Protein AF-A0A0G0CAR0-F1 (afdb_monomer)

Foldseek 3Di:
DPVPLVVVVVPPPPPPPDSPPVVVDDPVRVVVVVCVVLVVVVWDWDQDPVRDIDTHD

Mean predicted aligned error: 12.57 Å

Solvent-accessible surface area (backbone atoms only — not comparable to full-atom values): 3781 Å² total; per-residue (Å²): 14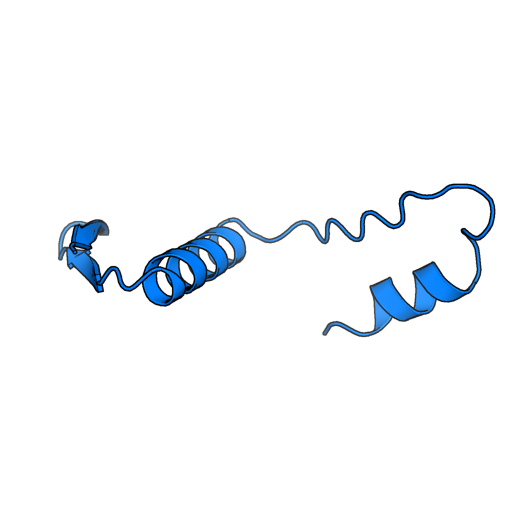3,78,62,67,67,58,60,59,54,75,77,74,50,93,86,53,94,67,86,71,80,70,66,84,64,51,72,68,55,50,52,51,52,48,55,50,51,44,44,74,74,62,30,47,78,46,73,44,99,88,70,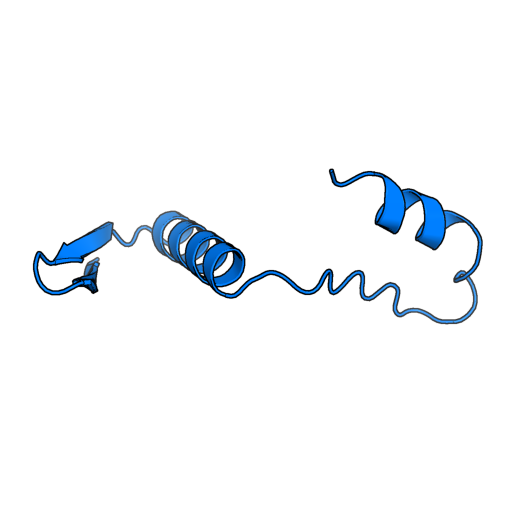48,81,46,77,42,123

pLDDT: mean 72.49, std 16.36, range [48.22, 91.5]

Nearest PDB structures (foldseek):
  3u4l-assembly1_A  TM=5.084E-01  e=3.742E+00  Bos taurus

Radius of gyration: 16.9 Å; Cα contacts (8 Å, |Δi|>4): 33; chains: 1; bounding box: 34×21×46 Å

Secondary structure (DSSP, 8-state):
--HHHHHHHTTT-SSS----------HHHHHHHHHHHHHHTT-EEEE-TTS-EEEE-

Structure (mmCIF, N/CA/C/O backbone):
data_AF-A0A0G0CAR0-F1
#
_entry.id   AF-A0A0G0CAR0-F1
#
loop_
_atom_site.group_PDB
_atom_site.id
_atom_site.type_symbol
_atom_site.label_atom_id
_atom_site.label_alt_id
_atom_site.label_comp_id
_atom_site.label_asym_id
_atom_site.label_entity_id
_atom_site.label_seq_id
_atom_site.pdbx_PDB_ins_code
_atom_site.Cartn_x
_atom_site.Cartn_y
_atom_site.Cartn_z
_atom_site.occupancy
_atom_site.B_iso_or_equiv
_atom_site.auth_seq_id
_atom_site.auth_comp_id
_atom_site.auth_asym_id
_atom_site.auth_atom_id
_atom_site.pdbx_PDB_model_num
ATOM 1 N N . MET A 1 1 ? 9.785 14.664 -10.209 1.00 50.19 1 MET A N 1
ATOM 2 C CA . MET A 1 1 ? 10.958 14.261 -11.018 1.00 50.19 1 MET A CA 1
ATOM 3 C C . MET A 1 1 ? 10.688 12.875 -11.592 1.00 50.19 1 MET A C 1
ATOM 5 O O . MET A 1 1 ? 10.933 11.891 -10.915 1.00 50.19 1 MET A O 1
ATOM 9 N N . THR A 1 2 ? 10.109 12.792 -12.790 1.00 51.34 2 THR A N 1
ATOM 10 C CA . THR A 1 2 ? 9.703 11.525 -13.450 1.00 51.34 2 THR A CA 1
ATOM 11 C C . THR A 1 2 ? 10.220 11.414 -14.889 1.00 51.34 2 THR A C 1
ATOM 13 O O . THR A 1 2 ? 9.899 10.465 -15.593 1.00 51.34 2 THR A O 1
ATOM 16 N N . ASP A 1 3 ? 11.042 12.365 -15.335 1.00 54.72 3 ASP A N 1
ATOM 17 C CA . ASP A 1 3 ? 11.388 12.520 -16.754 1.00 54.72 3 ASP A CA 1
ATOM 18 C C . ASP A 1 3 ? 12.709 11.829 -17.150 1.00 54.72 3 ASP A C 1
ATOM 20 O O . ASP A 1 3 ? 12.903 11.478 -18.312 1.00 54.72 3 ASP A O 1
ATOM 24 N N . GLU A 1 4 ? 13.618 11.566 -16.199 1.00 56.28 4 GLU A N 1
ATOM 25 C CA . GLU A 1 4 ? 14.958 11.056 -16.538 1.00 56.28 4 GLU A CA 1
ATOM 26 C C . GLU A 1 4 ? 15.001 9.535 -16.805 1.00 56.28 4 GLU A C 1
ATOM 28 O O . GLU A 1 4 ? 15.709 9.108 -17.717 1.00 56.28 4 GLU A O 1
ATOM 33 N N . CYS A 1 5 ? 14.217 8.710 -16.087 1.00 56.97 5 CYS A N 1
ATOM 34 C CA . CYS A 1 5 ? 14.162 7.252 -16.339 1.00 56.97 5 CYS A CA 1
ATOM 35 C C . CYS A 1 5 ? 13.529 6.960 -17.706 1.00 56.97 5 CYS A C 1
ATOM 37 O O . CYS A 1 5 ? 14.074 6.206 -18.510 1.00 56.97 5 CYS A O 1
ATOM 39 N N . THR A 1 6 ? 12.429 7.655 -18.010 1.00 57.41 6 THR A N 1
ATOM 40 C CA . THR A 1 6 ? 11.708 7.552 -19.283 1.00 57.41 6 THR A CA 1
ATOM 41 C C . THR A 1 6 ? 12.574 8.003 -20.460 1.00 57.41 6 THR A C 1
ATOM 43 O O . THR A 1 6 ? 12.654 7.296 -21.463 1.00 57.41 6 THR A O 1
ATOM 46 N N . LYS A 1 7 ? 13.299 9.129 -20.338 1.00 59.47 7 LYS A N 1
ATOM 47 C CA . LYS A 1 7 ? 14.226 9.590 -21.388 1.00 59.47 7 LYS A CA 1
ATOM 48 C C . LYS A 1 7 ? 15.408 8.648 -21.611 1.00 59.47 7 LYS A C 1
ATOM 50 O O . LYS A 1 7 ? 15.806 8.465 -22.758 1.00 59.47 7 LYS A O 1
ATOM 55 N N . LYS A 1 8 ? 15.964 8.035 -20.558 1.00 55.84 8 LYS A N 1
ATOM 56 C CA . LYS A 1 8 ? 17.051 7.047 -20.696 1.00 55.84 8 LYS A CA 1
ATOM 57 C C . LYS A 1 8 ? 16.575 5.723 -21.303 1.00 55.84 8 LYS A C 1
ATOM 59 O O . LYS A 1 8 ? 17.332 5.138 -22.074 1.00 55.84 8 LYS A O 1
ATOM 64 N N . CYS A 1 9 ? 15.341 5.286 -21.032 1.00 53.50 9 CYS A N 1
ATOM 65 C CA . CYS A 1 9 ? 14.801 4.051 -21.618 1.00 53.50 9 CYS A CA 1
ATOM 66 C C . CYS A 1 9 ? 14.488 4.150 -23.119 1.00 53.50 9 CYS A C 1
ATOM 68 O O . CYS A 1 9 ? 14.520 3.134 -23.806 1.00 53.50 9 CYS A O 1
ATOM 70 N N . LEU A 1 10 ? 14.237 5.346 -23.663 1.00 53.47 10 LEU A N 1
ATOM 71 C CA . LEU A 1 10 ? 13.888 5.511 -25.082 1.00 53.47 10 LEU A CA 1
ATOM 72 C C . LEU A 1 10 ? 15.034 5.203 -26.065 1.00 53.47 10 LEU A C 1
ATOM 74 O O . LEU A 1 10 ? 14.769 5.049 -27.253 1.00 53.47 10 LEU A O 1
ATOM 78 N N . ILE A 1 11 ? 16.294 5.136 -25.614 1.00 54.16 11 ILE A N 1
ATOM 79 C CA . ILE A 1 11 ? 17.451 5.183 -26.531 1.00 54.16 11 ILE A CA 1
ATOM 80 C C . ILE A 1 11 ? 18.226 3.854 -26.622 1.00 54.16 11 ILE A C 1
ATOM 82 O O . ILE A 1 11 ? 19.005 3.693 -27.559 1.00 54.16 11 ILE A O 1
ATOM 86 N N . LYS A 1 12 ? 18.045 2.883 -25.709 1.00 49.88 12 LYS A N 1
ATOM 87 C CA . LYS A 1 12 ? 18.953 1.711 -25.658 1.00 49.88 12 LYS A CA 1
ATOM 88 C C . LYS A 1 12 ? 18.344 0.307 -25.587 1.00 49.88 12 LYS A C 1
ATOM 90 O O . LYS A 1 12 ? 19.088 -0.634 -25.838 1.00 49.88 12 LYS A O 1
ATOM 95 N N . ASP A 1 13 ? 17.041 0.131 -25.368 1.00 48.22 13 ASP A N 1
ATOM 96 C CA . ASP A 1 13 ? 16.490 -1.205 -25.062 1.00 48.22 13 ASP A CA 1
ATOM 97 C C . ASP A 1 13 ? 15.370 -1.673 -26.007 1.00 48.22 13 ASP A C 1
ATOM 99 O O . ASP A 1 13 ? 14.368 -2.241 -25.584 1.00 48.22 13 ASP A O 1
ATOM 103 N N . ILE A 1 14 ? 15.562 -1.507 -27.321 1.00 52.50 14 ILE A N 1
ATOM 104 C CA . ILE A 1 14 ? 14.747 -2.227 -28.322 1.00 52.50 14 ILE A CA 1
ATOM 105 C C . ILE A 1 14 ? 15.121 -3.727 -28.372 1.00 52.50 14 ILE A C 1
ATOM 107 O O . ILE A 1 14 ? 14.314 -4.542 -28.807 1.00 52.50 14 ILE A O 1
ATOM 111 N N . GLU A 1 15 ? 16.294 -4.132 -27.861 1.00 51.22 15 GLU A N 1
ATOM 112 C CA . GLU A 1 15 ? 16.750 -5.534 -27.920 1.00 51.22 15 GLU A CA 1
ATOM 113 C C . GLU A 1 15 ? 16.586 -6.351 -26.626 1.00 51.22 15 GLU A C 1
ATOM 115 O O . GLU A 1 15 ? 16.718 -7.575 -26.666 1.00 51.22 15 GLU A O 1
ATOM 120 N N . LYS A 1 16 ? 16.260 -5.744 -25.476 1.00 49.69 16 LYS A N 1
ATOM 121 C CA . LYS A 1 16 ? 16.021 -6.487 -24.224 1.00 49.69 16 LYS A CA 1
ATOM 122 C C . LYS A 1 16 ? 14.848 -5.892 -23.456 1.00 49.69 16 LYS A C 1
ATOM 124 O O . LYS A 1 16 ? 14.980 -4.937 -22.705 1.00 49.69 16 LYS A O 1
ATOM 129 N N . ASN A 1 17 ? 13.689 -6.504 -23.674 1.00 53.00 17 ASN A N 1
ATOM 130 C CA . ASN A 1 17 ? 12.356 -6.188 -23.158 1.00 53.00 17 ASN A CA 1
ATOM 131 C C . ASN A 1 17 ? 12.209 -6.202 -21.615 1.00 53.00 17 ASN A C 1
ATOM 133 O O . ASN A 1 17 ? 11.350 -6.892 -21.075 1.00 53.00 17 ASN A O 1
ATOM 137 N N . THR A 1 18 ? 13.010 -5.434 -20.883 1.00 49.28 18 THR A N 1
ATOM 138 C CA . THR A 1 18 ? 12.791 -5.146 -19.461 1.00 49.28 18 THR A CA 1
ATOM 139 C C . THR A 1 18 ? 13.324 -3.754 -19.128 1.00 49.28 18 THR A C 1
ATOM 141 O O . THR A 1 18 ? 14.290 -3.613 -18.381 1.00 49.28 18 THR A O 1
ATOM 144 N N . CYS A 1 19 ? 12.666 -2.703 -19.629 1.00 50.50 19 CYS A N 1
ATOM 145 C CA . CYS A 1 19 ? 12.717 -1.399 -18.959 1.00 50.50 19 CYS A CA 1
ATOM 146 C C . CYS A 1 19 ? 11.903 -1.516 -17.657 1.00 50.50 19 CYS A C 1
ATOM 148 O O . CYS A 1 19 ? 10.799 -0.992 -17.527 1.00 50.50 19 CYS A O 1
ATOM 150 N N . ALA A 1 20 ? 12.429 -2.265 -16.688 1.00 55.44 20 ALA A N 1
ATOM 151 C CA . ALA A 1 20 ? 11.985 -2.152 -15.315 1.00 55.44 20 ALA A CA 1
ATOM 152 C C . ALA A 1 20 ? 12.585 -0.844 -14.795 1.00 55.44 20 ALA A C 1
ATOM 154 O O . ALA A 1 20 ? 13.636 -0.838 -14.159 1.00 55.44 20 ALA A O 1
ATOM 155 N N . CYS A 1 21 ? 11.923 0.282 -15.083 1.00 55.94 21 CYS A N 1
ATOM 156 C CA . CYS A 1 21 ? 12.052 1.484 -14.261 1.00 55.94 21 CYS A CA 1
ATOM 157 C C . CYS A 1 21 ? 11.440 1.168 -12.882 1.00 55.94 21 CYS A C 1
ATOM 159 O O . CYS A 1 21 ? 10.477 1.802 -12.453 1.00 55.94 21 CYS A O 1
ATOM 161 N N . ASP A 1 22 ? 11.986 0.163 -12.189 1.00 55.69 22 ASP A N 1
ATOM 162 C CA . ASP A 1 22 ? 11.825 -0.027 -10.758 1.00 55.69 22 ASP A CA 1
ATOM 163 C C . ASP A 1 22 ? 12.665 1.080 -10.131 1.00 55.69 22 ASP A C 1
ATOM 165 O O . ASP A 1 22 ? 13.809 0.907 -9.717 1.00 55.69 22 ASP A O 1
ATOM 169 N N . VAL A 1 23 ? 12.135 2.303 -10.218 1.00 59.78 23 VAL A N 1
ATOM 170 C CA . VAL A 1 23 ? 12.653 3.415 -9.442 1.00 59.78 23 VAL A CA 1
ATOM 171 C C . VAL A 1 23 ? 12.549 2.920 -8.009 1.00 59.78 23 VAL A C 1
ATOM 173 O O . VAL A 1 23 ? 11.424 2.622 -7.593 1.00 59.78 23 VAL A O 1
ATOM 176 N N . PRO A 1 24 ? 13.664 2.771 -7.272 1.00 59.09 24 PRO A N 1
ATOM 177 C CA . PRO A 1 24 ? 13.605 2.303 -5.903 1.00 59.09 24 PRO A CA 1
ATOM 178 C C . PRO A 1 24 ? 12.780 3.318 -5.114 1.00 59.09 24 PRO A C 1
ATOM 180 O O . PRO A 1 24 ? 13.263 4.377 -4.725 1.00 59.09 24 PRO A O 1
ATOM 183 N N . LYS A 1 25 ? 11.487 3.021 -4.957 1.00 68.44 25 LYS A N 1
ATOM 184 C CA . LYS A 1 25 ? 10.563 3.833 -4.178 1.00 68.44 25 LYS A CA 1
ATOM 185 C C . LYS A 1 25 ? 10.994 3.693 -2.726 1.00 68.44 25 LYS A C 1
ATOM 187 O O . LYS A 1 25 ? 11.144 2.565 -2.239 1.00 68.44 25 LYS A O 1
ATOM 192 N N . SER A 1 26 ? 11.163 4.817 -2.034 1.00 78.69 26 SER A N 1
ATOM 193 C CA . SER A 1 26 ? 11.330 4.807 -0.580 1.00 78.69 26 SER A CA 1
ATOM 194 C C . SER A 1 26 ? 10.157 4.070 0.070 1.00 78.69 26 SER A C 1
ATOM 196 O O . SER A 1 26 ? 9.060 4.022 -0.494 1.00 78.69 26 SER A O 1
ATOM 198 N N . ALA A 1 27 ? 10.371 3.501 1.259 1.00 81.00 27 ALA A N 1
ATOM 199 C CA . ALA A 1 27 ? 9.320 2.791 1.990 1.00 81.00 27 ALA A CA 1
ATOM 200 C C . ALA A 1 27 ? 8.043 3.644 2.118 1.00 81.00 27 ALA A C 1
ATOM 202 O O . ALA A 1 27 ? 6.950 3.158 1.847 1.00 81.00 27 ALA A O 1
ATOM 203 N N . GLU A 1 28 ? 8.201 4.940 2.387 1.00 81.12 28 GLU A N 1
ATOM 204 C CA . GLU A 1 28 ? 7.116 5.925 2.455 1.00 81.12 28 GLU A CA 1
ATOM 205 C C . GLU A 1 28 ? 6.305 6.008 1.151 1.00 81.12 28 GLU A C 1
ATOM 207 O O . 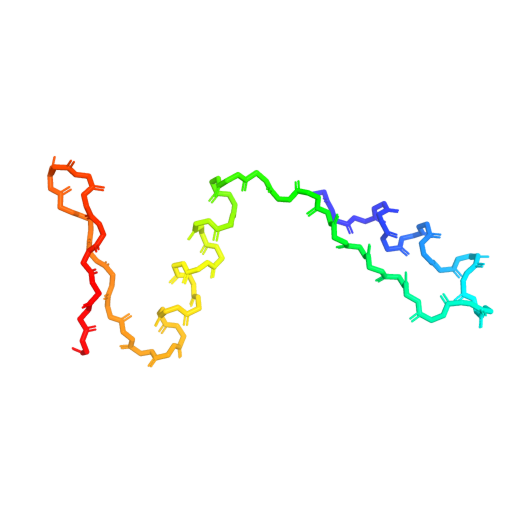GLU A 1 28 ? 5.079 5.933 1.169 1.00 81.12 28 GLU A O 1
ATOM 212 N N . GLN A 1 29 ? 6.977 6.061 -0.004 1.00 79.81 29 GLN A N 1
ATOM 213 C CA . GLN A 1 29 ? 6.304 6.107 -1.305 1.00 79.81 29 GLN A CA 1
ATOM 214 C C . GLN A 1 29 ? 5.563 4.806 -1.628 1.00 79.81 29 GLN A C 1
ATOM 216 O O . GLN A 1 29 ? 4.523 4.841 -2.283 1.00 79.81 29 GLN A O 1
ATOM 221 N N . LYS A 1 30 ? 6.084 3.654 -1.189 1.00 84.44 30 LYS A N 1
ATOM 222 C CA . LYS A 1 30 ? 5.395 2.363 -1.345 1.00 84.44 30 LYS A CA 1
ATOM 223 C C . LYS A 1 30 ? 4.139 2.299 -0.477 1.00 84.44 30 LYS A C 1
ATOM 225 O O . LYS A 1 30 ? 3.116 1.803 -0.938 1.0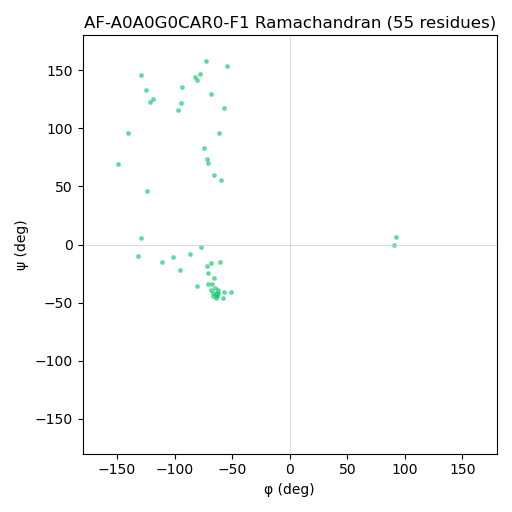0 84.44 30 LYS A O 1
ATOM 230 N N . VAL A 1 31 ? 4.199 2.839 0.741 1.00 86.50 31 VAL A N 1
ATOM 231 C CA . VAL A 1 31 ? 3.037 2.942 1.635 1.00 86.50 31 VAL A CA 1
ATOM 232 C C . VAL A 1 31 ? 1.969 3.858 1.035 1.00 86.50 31 VAL A C 1
ATOM 234 O O . VAL A 1 31 ? 0.795 3.500 1.047 1.00 86.50 31 VAL A O 1
ATOM 237 N N . GLU A 1 32 ? 2.343 4.996 0.448 1.00 86.31 32 GLU A N 1
ATOM 238 C CA . GLU A 1 32 ? 1.381 5.870 -0.238 1.00 86.31 32 GLU A CA 1
ATOM 239 C C . GLU A 1 32 ? 0.716 5.206 -1.451 1.00 86.31 32 GLU A C 1
ATOM 241 O O . GLU A 1 32 ? -0.489 5.347 -1.657 1.00 86.31 32 GLU A O 1
ATOM 246 N N . ASP A 1 33 ? 1.485 4.477 -2.258 1.00 88.62 33 ASP A N 1
ATOM 247 C CA . ASP A 1 33 ? 0.984 3.744 -3.427 1.00 88.62 33 ASP A CA 1
ATOM 248 C C . ASP A 1 33 ? -0.022 2.654 -3.017 1.00 88.62 33 ASP A C 1
ATOM 250 O O . ASP A 1 33 ? -1.104 2.524 -3.599 1.00 88.62 33 ASP A O 1
ATOM 254 N N . LEU A 1 34 ? 0.289 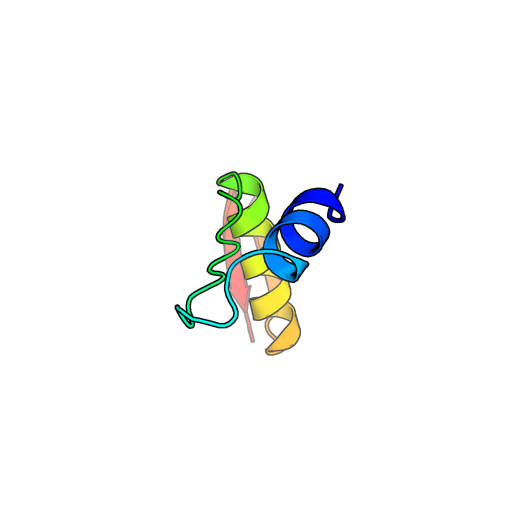1.948 -1.927 1.00 87.44 34 LEU A N 1
ATOM 255 C CA . LEU A 1 34 ? -0.599 0.971 -1.314 1.00 87.44 34 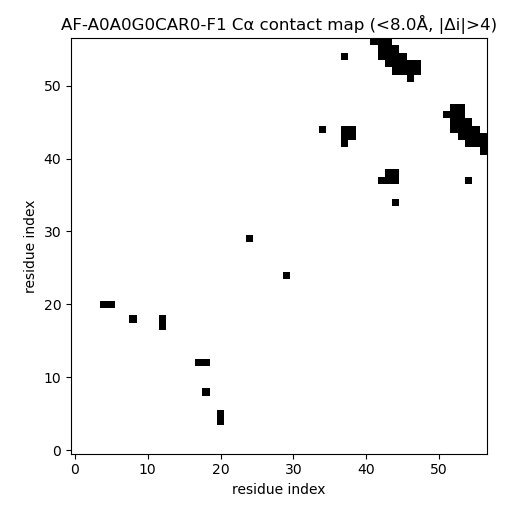LEU A CA 1
ATOM 256 C C . LEU A 1 34 ? -1.877 1.635 -0.777 1.00 87.44 34 LEU A C 1
ATOM 258 O O . LEU A 1 34 ? -2.974 1.162 -1.074 1.00 87.44 34 LEU A O 1
ATOM 262 N N . LYS A 1 35 ? -1.758 2.768 -0.063 1.00 87.62 35 LYS A N 1
ATOM 263 C CA . LYS A 1 35 ? -2.909 3.547 0.429 1.00 87.62 35 LYS A CA 1
ATOM 264 C C . LYS A 1 35 ? -3.827 3.975 -0.729 1.00 87.62 35 LYS A C 1
ATOM 266 O O . LYS A 1 35 ? -5.046 3.881 -0.626 1.00 87.62 35 LYS A O 1
ATOM 271 N N . LYS A 1 36 ? -3.270 4.399 -1.865 1.00 87.5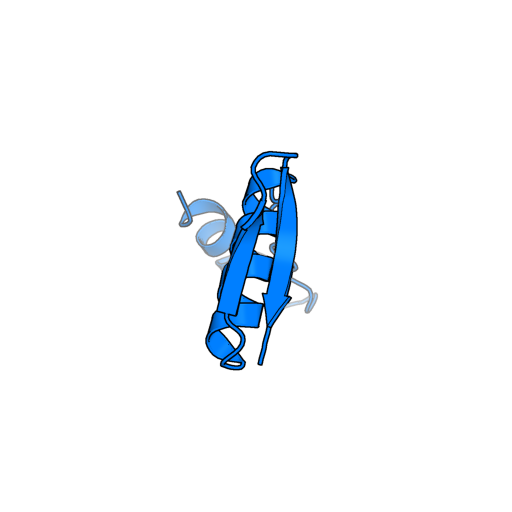0 36 LYS A N 1
ATOM 272 C CA . LYS A 1 36 ? -4.064 4.755 -3.057 1.00 87.50 36 LYS A CA 1
ATOM 273 C C . LYS A 1 36 ? -4.768 3.550 -3.672 1.00 87.50 36 LYS A C 1
ATOM 275 O O . LYS A 1 36 ? -5.931 3.657 -4.045 1.00 87.50 36 LYS A O 1
ATOM 280 N N . SER A 1 37 ? -4.080 2.416 -3.755 1.00 90.50 37 SER A N 1
ATOM 281 C CA . SER A 1 37 ? -4.637 1.186 -4.327 1.00 90.50 37 SER A CA 1
ATOM 282 C C . SER A 1 37 ? -5.817 0.663 -3.508 1.00 90.50 37 SER A C 1
ATOM 284 O O . SER A 1 37 ? -6.854 0.321 -4.066 1.00 90.50 37 SER A O 1
ATOM 286 N N . ILE A 1 38 ? -5.697 0.672 -2.180 1.00 88.94 38 ILE A N 1
ATOM 287 C CA . ILE A 1 38 ? -6.766 0.261 -1.262 1.00 88.94 38 ILE A CA 1
ATOM 288 C C . ILE A 1 38 ? -7.990 1.190 -1.390 1.00 88.94 38 ILE A C 1
ATOM 290 O O . ILE A 1 38 ? -9.111 0.700 -1.514 1.00 88.94 38 ILE A O 1
ATOM 294 N N . GLN A 1 39 ? -7.788 2.513 -1.472 1.00 87.50 39 GLN A N 1
ATOM 295 C CA . GLN A 1 39 ? -8.880 3.465 -1.737 1.00 87.50 39 GLN A CA 1
ATOM 296 C C . GLN A 1 39 ? -9.542 3.246 -3.103 1.00 87.50 39 GLN A C 1
ATOM 298 O O . GLN A 1 39 ? -10.761 3.343 -3.219 1.00 87.50 39 GLN A O 1
ATOM 303 N N . ALA A 1 40 ? -8.760 2.928 -4.139 1.00 90.81 40 ALA A N 1
ATOM 304 C CA . ALA A 1 40 ? -9.285 2.642 -5.474 1.00 90.81 40 ALA A CA 1
ATOM 305 C C . ALA A 1 40 ? -10.145 1.368 -5.510 1.00 90.81 40 ALA A C 1
ATOM 307 O O . ALA A 1 40 ? -11.074 1.279 -6.310 1.00 90.81 40 ALA A O 1
ATOM 308 N N . LEU A 1 41 ? -9.867 0.409 -4.624 1.00 91.50 41 LEU A N 1
ATOM 309 C CA . LEU A 1 41 ? -10.689 -0.784 -4.413 1.00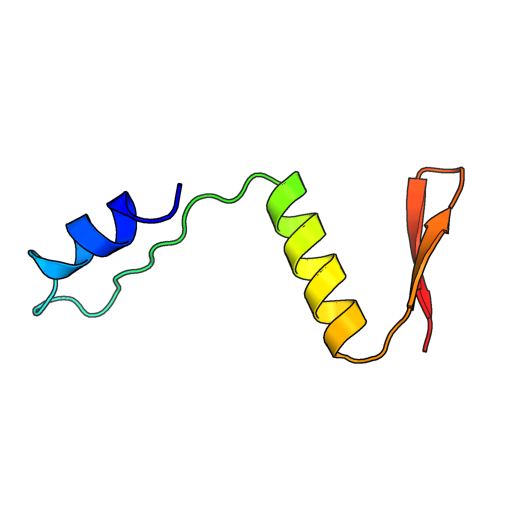 91.50 41 LEU A CA 1
ATOM 310 C C . LEU A 1 41 ? -11.966 -0.500 -3.598 1.00 91.50 41 LEU A C 1
ATOM 312 O O . LEU A 1 41 ? -12.767 -1.407 -3.400 1.00 91.50 41 LEU A O 1
ATOM 316 N N . GLY A 1 42 ? -12.172 0.743 -3.152 1.00 89.31 42 GLY A N 1
ATOM 317 C CA . GLY A 1 42 ? -13.351 1.174 -2.400 1.00 89.31 42 GLY A CA 1
ATOM 318 C C . GLY A 1 42 ? -13.213 1.050 -0.884 1.00 89.31 42 GLY A C 1
ATOM 319 O O . GLY A 1 42 ? -14.127 1.446 -0.169 1.00 89.31 42 GLY A O 1
ATOM 320 N N . TYR A 1 43 ? -12.073 0.568 -0.390 1.00 90.69 43 TYR A N 1
ATOM 321 C CA . TYR A 1 43 ? -11.835 0.429 1.040 1.00 90.69 43 TYR A CA 1
ATOM 322 C C . TYR A 1 43 ? -11.415 1.766 1.660 1.00 90.69 43 TYR A C 1
ATOM 324 O O . TYR A 1 43 ? -10.621 2.530 1.100 1.00 90.69 43 TYR A O 1
ATOM 332 N N . LYS A 1 44 ? -11.903 2.035 2.868 1.00 88.44 44 LYS A N 1
ATOM 333 C CA . LYS A 1 44 ? -11.475 3.174 3.683 1.00 88.44 44 LYS A CA 1
ATOM 334 C C . LYS A 1 44 ? -10.199 2.843 4.431 1.00 88.44 44 LYS A C 1
ATOM 336 O O . LYS A 1 44 ? -10.014 1.721 4.892 1.00 88.44 44 LYS A O 1
ATOM 341 N N . ILE A 1 45 ? -9.348 3.851 4.578 1.00 89.12 45 ILE A N 1
ATOM 342 C CA . ILE A 1 45 ? -8.083 3.750 5.299 1.00 89.12 45 ILE A CA 1
ATOM 343 C C . ILE A 1 45 ? -8.106 4.762 6.428 1.00 89.12 45 ILE A C 1
ATOM 345 O O . ILE A 1 45 ? -8.252 5.957 6.176 1.00 89.12 45 ILE A O 1
ATOM 349 N N . GLU A 1 46 ? -7.933 4.284 7.652 1.00 89.31 46 GLU A N 1
ATOM 350 C CA . GLU A 1 46 ? -7.864 5.112 8.851 1.00 89.31 46 GLU A CA 1
ATOM 351 C C . GLU A 1 46 ? -6.568 4.807 9.597 1.00 89.31 46 GLU A C 1
ATOM 353 O O . GLU A 1 46 ? -6.203 3.646 9.782 1.00 89.31 46 GLU A O 1
ATOM 358 N N . GLU A 1 47 ? -5.858 5.853 10.008 1.00 87.25 47 GLU A N 1
ATOM 359 C CA . GLU A 1 47 ? -4.658 5.724 10.831 1.00 87.25 47 GLU A CA 1
ATOM 360 C C . GLU A 1 47 ? -5.069 5.878 12.296 1.00 87.25 47 GLU A C 1
ATOM 362 O O . GLU A 1 47 ? -5.699 6.870 12.676 1.00 87.25 47 GLU A O 1
ATOM 367 N N . THR A 1 48 ? -4.792 4.865 13.113 1.00 86.56 48 THR A N 1
ATOM 368 C CA . THR A 1 48 ? -5.086 4.913 14.545 1.00 86.56 48 THR A CA 1
ATOM 369 C C . THR A 1 48 ? -4.105 5.863 15.240 1.00 86.56 48 THR A C 1
ATOM 371 O O . THR A 1 48 ? -2.999 6.087 14.748 1.00 86.56 48 THR A O 1
ATOM 374 N N . PRO A 1 49 ? -4.452 6.404 16.421 1.00 82.25 49 PRO A N 1
ATOM 375 C CA . PRO A 1 49 ? -3.517 7.206 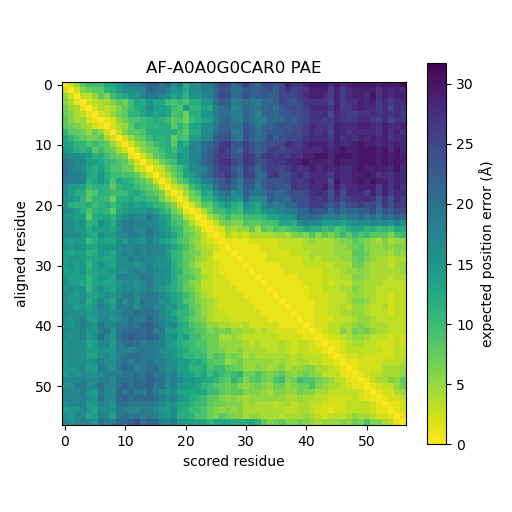17.218 1.00 82.25 49 PRO A CA 1
ATOM 376 C C . PRO A 1 49 ? -2.250 6.443 17.650 1.00 82.25 49 PRO A C 1
ATOM 378 O O . PRO A 1 49 ? -1.282 7.068 18.070 1.00 82.25 49 PRO A O 1
ATOM 381 N N . GLU A 1 50 ? -2.250 5.111 17.547 1.00 87.00 50 GLU A N 1
ATOM 382 C CA . GLU A 1 50 ? -1.103 4.237 17.824 1.00 87.00 50 GLU A CA 1
ATOM 383 C C . GLU A 1 50 ? -0.186 4.057 16.596 1.00 87.00 50 GLU A C 1
ATOM 385 O O . GLU A 1 50 ? 0.918 3.531 16.722 1.00 87.00 50 GLU A O 1
ATOM 390 N N . GLY A 1 51 ? -0.604 4.550 15.423 1.00 81.69 51 GLY A N 1
ATOM 391 C CA . GLY A 1 51 ? 0.136 4.458 14.162 1.00 81.69 51 GLY A CA 1
ATOM 392 C C . GLY A 1 51 ? -0.213 3.235 13.306 1.00 81.69 51 GLY A C 1
ATOM 393 O O . GLY A 1 51 ? 0.424 3.017 12.275 1.00 81.69 51 GLY A O 1
ATOM 394 N N . ASP A 1 52 ? -1.217 2.445 13.693 1.00 85.56 52 ASP A N 1
ATOM 395 C CA . ASP A 1 52 ? -1.705 1.321 12.892 1.00 85.56 52 ASP A CA 1
ATOM 396 C C . ASP A 1 52 ? -2.599 1.794 11.747 1.00 85.56 52 ASP A C 1
ATOM 398 O O . ASP A 1 52 ? -3.384 2.734 11.877 1.00 85.56 52 ASP A O 1
ATOM 402 N N . ILE A 1 53 ? -2.541 1.078 10.625 1.00 85.81 53 ILE A N 1
ATOM 403 C CA . ILE A 1 53 ? -3.433 1.310 9.490 1.00 85.81 53 ILE A CA 1
ATOM 404 C C . ILE A 1 53 ? -4.600 0.327 9.561 1.00 85.81 53 ILE A C 1
ATOM 406 O O . ILE A 1 53 ? -4.416 -0.880 9.409 1.00 85.81 53 ILE A O 1
ATOM 410 N N . LYS A 1 54 ? -5.816 0.849 9.740 1.00 88.31 54 LYS A N 1
ATOM 411 C CA . LYS A 1 54 ? -7.064 0.096 9.592 1.00 88.31 54 LYS A CA 1
ATOM 412 C C . LYS A 1 54 ? -7.611 0.244 8.182 1.00 88.31 54 LYS A C 1
ATOM 414 O O . LYS A 1 54 ? -7.659 1.345 7.638 1.00 88.31 54 LYS A O 1
ATOM 419 N N . ILE A 1 55 ? -8.042 -0.881 7.622 1.00 89.12 55 ILE A N 1
ATOM 420 C CA . ILE A 1 55 ? -8.690 -0.964 6.317 1.00 89.12 55 ILE A CA 1
ATOM 421 C C . ILE A 1 55 ? -10.096 -1.518 6.547 1.00 89.12 55 ILE A C 1
ATOM 423 O O . ILE A 1 55 ? -10.236 -2.578 7.157 1.00 89.12 55 ILE A O 1
ATOM 427 N N . SER A 1 56 ? -11.111 -0.801 6.073 1.00 87.81 56 SER A N 1
ATOM 428 C CA . SER A 1 56 ? -12.528 -1.147 6.246 1.00 87.81 56 SER A CA 1
ATOM 429 C C . SER A 1 56 ? -13.247 -1.114 4.897 1.00 87.81 56 SER A C 1
ATOM 431 O O . SER A 1 56 ? -12.891 -0.296 4.048 1.00 87.81 56 SER A O 1
ATOM 433 N N . GLU A 1 57 ? -14.234 -1.989 4.702 1.00 83.19 57 GLU A N 1
ATOM 434 C CA . GLU A 1 57 ? -15.126 -2.004 3.523 1.00 83.19 57 GLU A CA 1
ATOM 435 C C . GLU A 1 57 ? -16.113 -0.825 3.503 1.00 83.19 57 GLU A C 1
ATOM 437 O O . GLU A 1 57 ? -16.556 -0.381 4.592 1.00 83.19 57 GLU A O 1
#

Sequence (57 aa):
MTDECTKKCLIKDIEKNTCACDVPKSAEQKVEDLKKSIQALGYKIEETPEGDIKISE